Protein 4OUN (pdb70)

GO terms:
  GO:0004540 RNA nuclease activity (F, IDA)
  GO:0006364 rRNA processing (P, IDA)

Secondary structure (DSSP, 8-state):
----TTGGG--HHHHHHHHHHHHHHHHHHHHHHTT---HHHHHHHHHHHHSHHHHHHHHHHHHHTT---HHHHHHHHHHHT-----HHHHHHHHHHHHHHHHHHHTT-HHHHHHHHHHHHHHHH-

InterPro domains:
  IPR000999 Ribonuclease III domain [PF00636] (17-116)
  IPR000999 Ribonuclease III domain [SM00535] (1-134)
  IPR008226 Mini-ribonuclease 3 family [MF_01468] (7-133)
  IPR008226 Mini-ribonuclease 3 family [PIRSF005520] (3-134)
  IPR036389 Ribonuclease III, endonuclease domain superfamily [G3DSA:1.10.1520.10] (4-143)
  IPR036389 Ribonuclease III, endonuclease domain superfamily [SSF69065] (9-130)

Foldseek 3Di:
DDADPPLVVDFLQVLLVQLLVVLLVVLLVVCVVVPDDDDVVSVVQSCQLSPLQLQLVLQVVCVVVVPDDVVLVVQLVRQLPGDVPDNNSNSNSSSSSSSLSVCVSVVVPVVSVVSSVSSCVVSND

Organism: Bacillus subtilis (strain 168) (NCBI:txid224308)

CATH classification: 1.10.1520.10

Nearest PDB structures (foldseek):
  4oun-assembly1_A-2  TM=1.008E+00  e=6.037E-18  Bacillus subtilis subsp. subtilis str. 168
  6tnn-assembly1_H  TM=9.797E-01  e=1.904E-14  Bacillus subtilis subsp. subtilis str. 168
  1u61-assembly1_A  TM=9.558E-01  e=9.617E-11  Bacillus cereus
  3rv0-assembly2_C  TM=5.914E-01  e=7.743E-01  Vanderwaltozyma polyspora DSM 70294
  5f3q-assembly1_A  TM=4.213E-01  e=3.723E-01  Entamoeba histolytica

Structure (mmCIF, N/CA/C/O backbone):
data_4OUN
#
_entry.id   4OUN
#
_cell.length_a   41.092
_cell.length_b   62.028
_cell.length_c   89.388
_cell.angle_alpha   90.000
_cell.angle_beta   90.000
_cell.angle_gamma   90.000
#
_symmetry.space_group_name_H-M   'C 2 2 21'
#
loop_
_entity.id
_entity.type
_entity.pdbx_description
1 polymer 'Mini-ribonuclease 3'
2 water water
#
loop_
_atom_site.group_PDB
_atom_site.id
_atom_site.type_symbol
_atom_site.label_atom_id
_atom_site.label_alt_id
_atom_site.label_comp_id
_atom_site.label_asym_id
_atom_site.label_entity_id
_atom_site.label_seq_id
_atom_site.pdbx_PDB_ins_code
_atom_site.Cartn_x
_atom_site.Cartn_y
_atom_site.Cartn_z
_atom_site.occupancy
_atom_site.B_iso_or_equiv
_atom_site.auth_seq_id
_atom_site.auth_comp_id
_atom_site.auth_asym_id
_atom_site.auth_atom_id
_atom_site.pdbx_PDB_model_num
ATOM 1 N N . PHE A 1 24 ? 26.712 35.814 24.505 1.00 53.68 24 PHE A N 1
ATOM 2 C CA . PHE A 1 24 ? 27.663 36.791 25.101 1.00 45.74 24 PHE A CA 1
ATOM 3 C C . PHE A 1 24 ? 28.446 36.065 26.181 1.00 45.02 24 PHE A C 1
ATOM 4 O O . PHE A 1 24 ? 27.918 35.188 26.838 1.00 48.98 24 PHE A O 1
ATOM 12 N N . ASP A 1 25 ? 29.700 36.435 26.381 1.00 43.49 25 ASP A N 1
ATOM 13 C CA . ASP A 1 25 ? 30.487 35.835 27.467 1.00 50.46 25 ASP A CA 1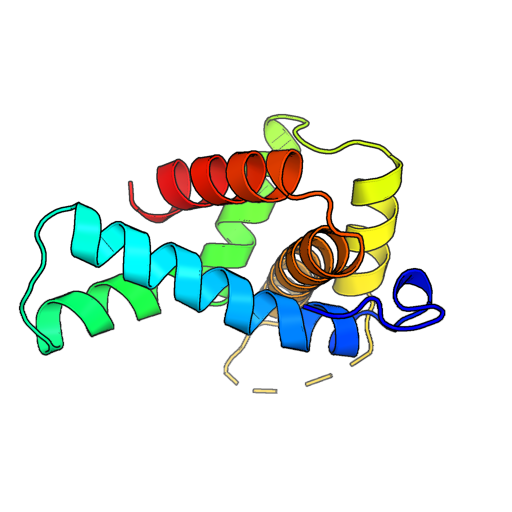
ATOM 14 C C . ASP A 1 25 ? 29.957 36.252 28.830 1.00 54.90 25 ASP A C 1
ATOM 15 O O . ASP A 1 25 ? 29.468 37.378 29.002 1.00 48.03 25 ASP A O 1
ATOM 20 N N . THR A 1 26 ? 30.083 35.346 29.795 1.00 58.45 26 THR A N 1
ATOM 21 C CA . THR A 1 26 ? 29.863 35.644 31.216 1.00 52.17 26 THR A CA 1
ATOM 22 C C . THR A 1 26 ? 30.904 36.707 31.638 1.00 49.14 26 THR A C 1
ATOM 23 O O . THR A 1 26 ? 32.055 36.685 31.166 1.00 52.70 26 THR A O 1
ATOM 27 N N . ILE A 1 27 ? 30.485 37.669 32.475 1.00 45.28 27 ILE A N 1
ATOM 28 C CA . ILE A 1 27 ? 31.394 38.687 33.059 1.00 43.57 27 ILE A CA 1
ATOM 29 C C . ILE A 1 27 ? 31.563 38.311 34.529 1.00 38.80 27 ILE A C 1
ATOM 30 O O . ILE A 1 27 ? 30.560 38.125 35.251 1.00 35.09 27 ILE A O 1
ATOM 35 N N . LYS A 1 28 ? 32.814 38.171 34.950 1.00 36.64 28 LYS A N 1
ATOM 36 C CA . LYS A 1 28 ? 33.117 37.695 36.292 1.00 36.87 28 LYS A CA 1
ATOM 37 C C . LYS A 1 28 ? 32.495 38.675 37.299 1.00 35.35 28 LYS A C 1
ATOM 38 O O . LYS A 1 28 ? 32.640 39.893 37.137 1.00 34.32 28 LYS A O 1
ATOM 44 N N . ASP A 1 29 ? 31.804 38.148 38.315 1.00 34.20 29 ASP A N 1
ATOM 45 C CA . ASP A 1 29 ? 31.248 38.969 39.409 1.00 35.90 29 ASP A CA 1
ATOM 46 C C . ASP A 1 29 ? 30.321 40.070 38.825 1.00 41.26 29 ASP A C 1
ATOM 47 O O . ASP A 1 29 ? 30.239 41.169 39.380 1.00 39.27 29 ASP A O 1
ATOM 52 N N . SER A 1 30 ? 29.650 39.778 37.703 1.00 42.02 30 SER A N 1
ATOM 53 C CA . SER A 1 30 ? 28.670 40.700 37.134 1.00 40.90 30 SER A CA 1
ATOM 54 C C . SER A 1 30 ? 27.583 41.001 38.177 1.00 39.55 30 SER A C 1
ATOM 55 O O . SER A 1 30 ? 27.141 42.135 38.302 1.00 36.89 30 SER A O 1
ATOM 58 N N . LYS A 1 31 ? 27.206 40.030 38.995 1.00 32.64 31 LYS A N 1
ATOM 59 C CA . LYS A 1 31 ? 26.195 40.383 39.963 1.00 36.12 31 LYS A CA 1
ATOM 60 C C . LYS A 1 31 ? 26.636 41.353 41.081 1.00 34.42 31 LYS A C 1
ATOM 61 O O . LYS A 1 31 ? 25.835 41.753 41.862 1.00 39.61 31 LYS A O 1
ATOM 67 N N . GLN A 1 32 ? 27.906 41.714 41.155 1.00 35.19 32 GLN A N 1
ATOM 68 C CA . GLN A 1 32 ? 28.371 42.655 42.146 1.00 38.10 32 GLN A CA 1
ATOM 69 C C . GLN A 1 32 ? 28.290 44.074 41.596 1.00 36.26 32 GLN A C 1
ATOM 70 O O . GLN A 1 32 ? 28.689 45.006 42.279 1.00 35.87 32 GLN A O 1
ATOM 76 N N . LEU A 1 33 ? 27.895 44.210 40.332 1.00 33.47 33 LEU A N 1
ATOM 77 C CA . LEU A 1 33 ? 28.004 45.486 39.620 1.00 31.38 33 LEU A CA 1
ATOM 78 C C . LEU A 1 33 ? 27.088 46.467 40.316 1.00 31.27 33 LEU A C 1
ATOM 79 O O . LEU A 1 33 ? 25.978 46.096 40.725 1.00 27.56 33 LEU A O 1
ATOM 84 N N . ASN A 1 34 ? 27.535 47.716 40.386 1.00 31.98 34 ASN A N 1
ATOM 85 C CA . ASN A 1 34 ? 26.696 48.731 40.934 1.00 30.51 34 ASN A CA 1
ATOM 86 C C . ASN A 1 34 ? 25.444 48.953 40.081 1.00 32.56 34 ASN A C 1
ATOM 87 O O . ASN A 1 34 ? 25.375 48.502 38.916 1.00 33.52 34 ASN A O 1
ATOM 92 N N . GLY A 1 35 ? 24.457 49.624 40.652 1.00 30.82 35 GLY A N 1
ATOM 93 C CA . GLY A 1 35 ? 23.215 49.938 39.968 1.00 28.17 35 GLY A CA 1
ATOM 94 C C . GLY A 1 35 ? 23.332 50.665 38.641 1.00 26.58 35 GLY A C 1
ATOM 95 O O . GLY A 1 35 ? 22.564 50.376 37.725 1.00 29.97 35 GLY A O 1
ATOM 96 N N . LEU A 1 36 ? 24.256 51.616 38.530 1.00 28.00 36 LEU A N 1
ATOM 97 C CA . LEU A 1 36 ? 24.382 52.401 37.293 1.00 31.25 36 LEU A CA 1
ATOM 98 C C . LEU A 1 3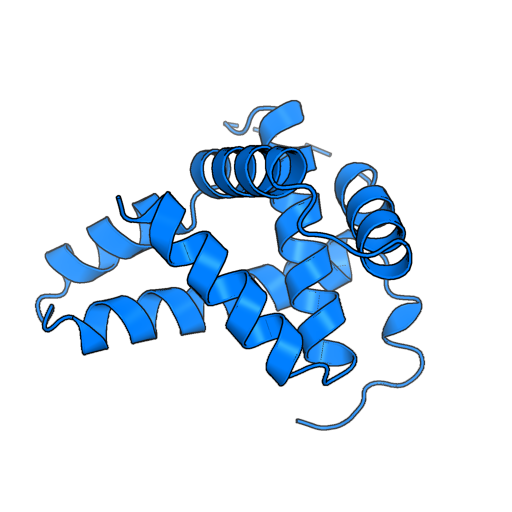6 ? 24.968 51.577 36.162 1.00 31.49 36 LEU A C 1
ATOM 99 O O . LEU A 1 36 ? 24.579 51.737 35.000 1.00 28.57 36 LEU A O 1
ATOM 104 N N . ALA A 1 37 ? 25.965 50.760 36.508 1.00 32.19 37 ALA A N 1
ATOM 105 C CA . ALA A 1 37 ? 26.587 49.833 35.557 1.00 29.00 37 ALA A CA 1
ATOM 106 C C . ALA A 1 37 ? 25.581 48.772 35.076 1.00 28.01 37 ALA A C 1
ATOM 107 O O . ALA A 1 37 ? 25.475 48.553 33.876 1.00 27.52 37 ALA A O 1
ATOM 109 N N . LEU A 1 38 ? 24.783 48.178 35.969 1.00 26.15 38 LEU A N 1
ATOM 110 C CA . LEU A 1 38 ? 23.675 47.328 35.534 1.00 28.83 38 LEU A CA 1
ATOM 111 C C . LEU A 1 38 ? 22.614 48.079 34.664 1.00 30.49 38 LEU A C 1
ATOM 112 O O . LEU A 1 38 ? 22.093 47.510 33.676 1.00 27.49 38 LEU A O 1
ATOM 117 N N . ALA A 1 39 ? 22.302 49.330 35.047 1.00 26.25 39 ALA A N 1
ATOM 118 C CA . ALA A 1 39 ? 21.315 50.120 34.313 1.00 27.03 39 ALA A CA 1
ATOM 119 C C . ALA A 1 39 ? 21.871 50.461 32.938 1.00 27.10 39 ALA A C 1
ATOM 120 O O . ALA A 1 39 ? 21.123 50.579 31.969 1.00 26.18 39 ALA A O 1
ATOM 122 N N . TYR A 1 40 ? 23.168 50.641 32.843 1.00 27.06 40 TYR A N 1
ATOM 123 C CA . TYR A 1 40 ? 23.832 50.974 31.558 1.00 29.20 40 TYR A CA 1
ATOM 124 C C . TYR A 1 40 ? 23.646 49.909 30.486 1.00 30.64 40 TYR A C 1
ATOM 125 O O . TYR A 1 40 ? 23.297 50.239 29.357 1.00 27.39 40 TYR A O 1
ATOM 134 N N . ILE A 1 41 ? 23.830 48.629 30.845 1.00 28.48 41 ILE A N 1
ATOM 135 C CA . ILE A 1 41 ? 23.534 47.540 29.901 1.00 29.33 41 ILE A CA 1
ATOM 136 C C . ILE A 1 41 ? 22.018 47.339 29.769 1.00 26.75 41 ILE A C 1
ATOM 137 O O . ILE A 1 41 ? 21.515 47.086 28.660 1.00 26.26 41 ILE A O 1
ATOM 142 N N . GLY A 1 42 ? 21.272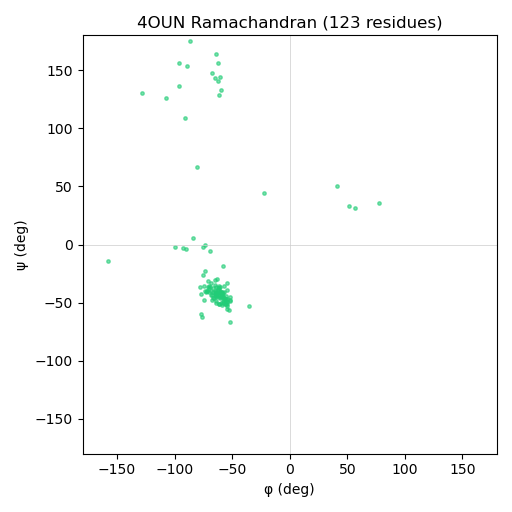 47.510 30.863 1.00 21.79 42 GLY A N 1
ATOM 143 C CA . GLY A 1 42 ? 19.816 47.254 30.775 1.00 22.03 42 GLY A CA 1
ATOM 144 C C . GLY A 1 42 ? 19.081 48.176 29.841 1.00 25.10 42 GLY A C 1
ATOM 145 O O . GLY A 1 42 ? 18.112 47.802 29.157 1.00 27.21 42 GLY A O 1
ATOM 146 N N . ASP A 1 43 ? 19.516 49.412 29.825 1.00 24.04 43 ASP A N 1
ATOM 147 C CA . ASP A 1 43 ? 18.902 50.381 28.986 1.00 27.16 43 ASP A CA 1
ATOM 148 C C . ASP A 1 43 ? 19.076 50.017 27.501 1.00 27.81 43 ASP A C 1
ATOM 149 O O . ASP A 1 43 ? 18.114 50.132 26.735 1.00 27.88 43 ASP A O 1
ATOM 154 N N . ALA A 1 44 ? 20.282 49.589 27.084 1.00 28.02 44 ALA A N 1
ATOM 155 C CA . ALA A 1 44 ? 20.506 49.117 25.706 1.00 26.78 44 ALA A CA 1
ATOM 156 C C . ALA A 1 44 ? 19.672 47.871 25.376 1.00 27.83 44 ALA A C 1
ATOM 157 O O . ALA A 1 44 ? 19.253 47.691 24.241 1.00 25.33 44 ALA A O 1
ATOM 159 N N . ILE A 1 45 ? 19.512 46.966 26.350 1.00 27.05 45 ILE A N 1
ATOM 160 C CA . ILE A 1 45 ? 18.841 45.700 26.144 1.00 29.86 45 ILE A CA 1
ATOM 161 C C . ILE A 1 45 ? 17.397 46.052 25.889 1.00 26.98 45 ILE A C 1
ATOM 162 O O . ILE A 1 45 ? 16.769 45.553 24.977 1.00 31.47 45 ILE A O 1
ATOM 167 N N . PHE A 1 46 ? 16.857 46.911 26.724 1.00 28.83 46 PHE A N 1
ATOM 168 C CA . PHE A 1 46 ? 15.465 47.266 26.551 1.00 27.25 46 PHE A CA 1
ATOM 169 C C . PHE A 1 46 ? 15.217 47.870 25.161 1.00 28.63 46 PHE A C 1
ATOM 170 O O . PHE A 1 46 ? 14.197 47.571 24.516 1.00 29.90 46 PHE A O 1
ATOM 178 N N . GLU A 1 47 ? 16.117 48.761 24.734 1.00 28.04 47 GLU A N 1
ATOM 179 C CA . GLU A 1 47 ? 16.038 49.366 23.388 1.00 28.29 47 GLU A CA 1
ATOM 180 C C . GLU A 1 47 ? 15.987 48.311 22.261 1.00 27.08 47 GLU A C 1
ATOM 181 O O . GLU A 1 47 ? 15.138 48.435 21.414 1.00 28.47 47 GLU A O 1
ATOM 187 N N . VAL A 1 48 ? 16.870 47.298 22.263 1.00 27.81 48 VAL A N 1
ATOM 188 C CA . VAL A 1 48 ? 16.778 46.180 21.263 1.00 29.06 48 VAL A CA 1
ATOM 189 C C . VAL A 1 48 ? 15.414 45.467 21.300 1.00 32.44 48 VAL A C 1
ATOM 190 O O . VAL A 1 48 ? 14.782 45.234 20.257 1.00 28.65 48 VAL A O 1
ATOM 194 N N . TYR A 1 49 ? 14.952 45.119 22.488 1.00 30.05 49 TYR A N 1
ATOM 195 C CA . TYR A 1 49 ? 13.635 44.466 22.569 1.00 30.01 49 TYR A CA 1
ATOM 196 C C . TYR A 1 49 ? 12.533 45.314 22.026 1.00 30.95 49 TYR A C 1
ATOM 197 O O . TYR A 1 49 ? 11.648 44.793 21.321 1.00 33.74 49 TYR A O 1
ATOM 206 N N . VAL A 1 50 ? 12.529 46.606 22.370 1.00 27.21 50 VAL A N 1
ATOM 207 C CA . VAL A 1 50 ? 11.454 47.505 21.939 1.00 28.92 50 VAL A CA 1
ATOM 208 C C . VAL A 1 50 ? 11.472 47.767 20.414 1.00 30.69 50 VAL A C 1
ATOM 209 O O . VAL A 1 50 ? 10.419 47.818 19.729 1.00 30.76 50 VAL A O 1
ATOM 213 N N . ARG A 1 51 ? 12.668 47.985 19.896 1.00 30.72 51 ARG A N 1
ATOM 214 C CA . ARG A 1 51 ? 12.831 48.205 18.462 1.00 29.01 51 ARG A CA 1
ATOM 215 C C . ARG A 1 51 ? 12.422 46.935 17.681 1.00 28.69 51 ARG A C 1
ATOM 216 O O . ARG A 1 51 ? 11.719 47.051 16.674 1.00 32.30 51 ARG A O 1
ATOM 224 N N . HIS A 1 52 ? 12.821 45.760 18.159 1.00 26.75 52 HIS A N 1
ATOM 225 C CA . HIS A 1 52 ? 12.440 44.494 17.552 1.00 29.34 52 HIS A CA 1
ATOM 226 C C . HIS A 1 52 ? 10.926 44.291 17.566 1.00 35.95 52 HIS A C 1
ATOM 227 O O . HIS A 1 52 ? 10.321 43.844 16.548 1.00 36.01 52 HIS A O 1
ATOM 234 N N . HIS A 1 53 ? 10.319 44.615 18.707 1.00 34.85 53 HIS A N 1
ATOM 235 C CA . HIS A 1 53 ? 8.868 44.590 18.850 1.00 36.21 53 HIS A CA 1
ATOM 236 C C . HIS A 1 53 ? 8.172 45.452 17.776 1.00 36.43 53 HIS A C 1
ATOM 237 O O . HIS A 1 53 ? 7.256 45.011 17.092 1.00 34.01 53 HIS A O 1
ATOM 244 N N . LEU A 1 54 ? 8.628 46.679 17.603 1.00 34.00 54 LEU A N 1
ATOM 245 C CA . LEU A 1 54 ? 8.001 47.591 16.647 1.00 35.13 54 LEU A CA 1
ATOM 246 C C . LEU A 1 54 ? 8.174 47.149 15.189 1.00 41.42 54 LEU A C 1
ATOM 247 O O . LEU A 1 54 ? 7.250 47.272 14.379 1.00 43.37 54 LEU A O 1
ATOM 252 N N . LEU A 1 55 ? 9.337 46.593 14.877 1.00 38.34 55 LEU A N 1
ATOM 253 C CA . LEU A 1 55 ? 9.538 46.026 13.558 1.00 37.19 55 LEU A CA 1
ATOM 254 C C . LEU A 1 55 ? 8.543 44.889 13.360 1.00 42.62 55 LEU A C 1
ATOM 255 O O . LEU A 1 55 ? 7.828 44.867 12.336 1.00 40.03 55 LEU A O 1
ATOM 260 N N . LYS A 1 56 ? 8.513 43.965 14.328 1.00 37.86 56 LYS A N 1
ATOM 261 C CA . LYS A 1 56 ? 7.599 42.807 14.302 1.00 44.03 56 LYS A CA 1
ATOM 262 C C . LYS A 1 56 ? 6.125 43.188 14.134 1.00 43.53 56 LYS A C 1
ATOM 263 O O . LYS A 1 56 ? 5.371 42.477 13.488 1.00 39.13 56 LYS A O 1
ATOM 269 N N . GLN A 1 57 ? 5.720 44.325 14.671 1.00 43.93 57 GLN A N 1
ATOM 270 C CA . GLN A 1 57 ? 4.345 44.781 14.507 1.00 46.36 57 GLN A CA 1
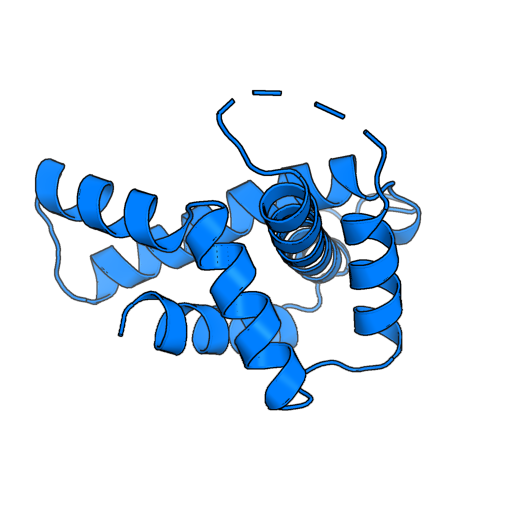ATOM 271 C C . GLN A 1 57 ? 4.045 45.294 13.126 1.00 49.40 57 GLN A C 1
ATOM 272 O O . GLN A 1 57 ? 2.917 45.726 12.872 1.00 48.89 57 GLN A O 1
ATOM 278 N N . GLY A 1 58 ? 5.045 45.283 12.245 1.00 49.53 58 GLY A N 1
ATOM 279 C CA . GLY A 1 58 ? 4.858 45.829 10.902 1.00 52.24 58 GLY A CA 1
ATOM 280 C C . GLY A 1 58 ? 4.903 47.357 10.870 1.00 58.08 58 GLY A C 1
ATOM 281 O O . GLY A 1 58 ? 4.169 47.985 10.108 1.00 59.20 58 GLY A O 1
ATOM 282 N N . PHE A 1 59 ? 5.738 47.986 11.697 1.00 47.12 59 PHE A N 1
ATOM 283 C CA . PHE A 1 59 ? 6.085 49.356 11.390 1.00 48.00 59 PHE A CA 1
ATOM 284 C C . PHE A 1 59 ? 7.393 49.321 10.636 1.00 52.14 59 PHE A C 1
ATOM 285 O O . PHE A 1 59 ? 8.170 48.361 10.713 1.00 47.95 59 PHE A O 1
ATOM 293 N N . THR A 1 60 ? 7.642 50.354 9.865 1.00 56.97 60 THR A N 1
ATOM 294 C CA . THR A 1 60 ? 8.590 50.144 8.812 1.00 61.83 60 THR A CA 1
ATOM 295 C C . THR A 1 60 ? 9.146 51.481 8.400 1.00 61.47 60 THR A C 1
ATOM 296 O O . THR A 1 60 ? 10.188 51.558 7.762 1.00 67.56 60 THR A O 1
ATOM 300 N N . LYS A 1 61 ? 8.475 52.536 8.830 1.00 57.79 61 LYS A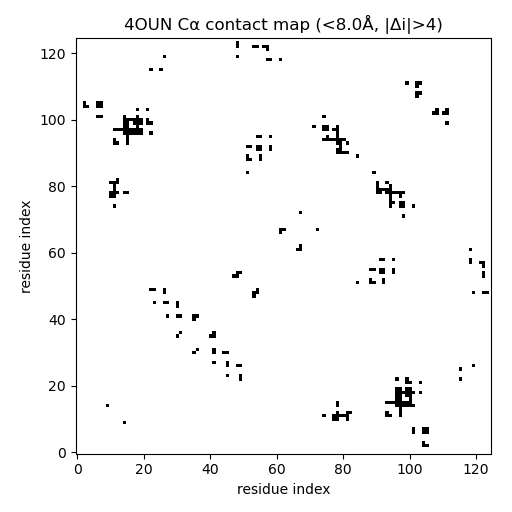 N 1
ATOM 301 C CA . LYS A 1 61 ? 8.896 53.868 8.498 1.00 61.23 61 LYS A CA 1
ATOM 302 C C . LYS A 1 61 ? 9.729 54.426 9.630 1.00 64.16 61 LYS A C 1
ATOM 303 O O . LYS A 1 61 ? 9.385 54.229 10.782 1.00 58.43 61 LYS A O 1
ATOM 309 N N . PRO A 1 62 ? 10.849 55.098 9.298 1.00 77.53 62 PRO A N 1
ATOM 310 C CA . PRO A 1 62 ? 11.806 55.697 10.244 1.00 81.69 62 PRO A CA 1
ATOM 311 C C . PRO A 1 62 ? 11.180 56.625 11.293 1.00 81.64 62 PRO A C 1
ATOM 312 O O . PRO A 1 62 ? 11.194 56.301 12.493 1.00 74.44 62 PRO A O 1
ATOM 316 N N . ASN A 1 63 ? 10.643 57.761 10.844 1.00 76.30 63 ASN A N 1
ATOM 317 C CA . ASN A 1 63 ? 10.028 58.732 11.744 1.00 83.83 63 ASN A CA 1
ATOM 318 C C . ASN A 1 63 ? 8.884 58.115 12.566 1.00 86.24 63 ASN A C 1
ATOM 319 O O . ASN A 1 63 ? 8.484 58.665 13.601 1.00 92.17 63 ASN A O 1
ATOM 321 N N . ASP A 1 64 ? 8.377 56.973 12.094 1.00 73.23 64 ASP A N 1
ATOM 322 C CA . ASP A 1 64 ? 7.317 56.207 12.757 1.00 72.74 64 ASP A CA 1
ATOM 323 C C . ASP A 1 64 ? 7.966 55.473 13.948 1.00 68.31 64 ASP A C 1
ATOM 324 O O . ASP A 1 64 ? 7.626 55.721 15.111 1.00 61.41 64 ASP A O 1
ATOM 329 N N . LEU A 1 65 ? 8.918 54.592 13.624 1.00 57.30 65 LEU A N 1
ATOM 330 C CA . LEU A 1 65 ? 9.605 53.729 14.575 1.00 53.25 65 LEU A CA 1
ATOM 331 C C . LEU A 1 65 ? 10.345 54.516 15.682 1.00 51.26 65 LEU A C 1
ATOM 332 O O . LEU A 1 65 ? 10.272 54.152 16.832 1.00 47.81 65 LEU A O 1
ATOM 337 N N . HIS A 1 66 ? 11.039 55.595 15.350 1.00 53.71 66 HIS A N 1
ATOM 338 C CA . HIS A 1 66 ? 11.748 56.337 16.386 1.00 54.52 66 HIS A CA 1
ATOM 339 C C . HIS A 1 66 ? 10.795 57.045 17.338 1.00 56.02 66 HIS A C 1
ATOM 340 O O . HIS A 1 66 ? 11.077 57.147 18.520 1.00 53.12 66 HIS A O 1
ATOM 347 N N . LYS A 1 67 ? 9.682 57.554 16.820 1.00 54.83 67 LYS A N 1
ATOM 348 C CA . LYS A 1 67 ? 8.664 58.197 17.650 1.00 62.87 67 LYS A CA 1
ATOM 349 C C . LYS A 1 67 ? 8.078 57.160 18.599 1.00 57.34 67 LYS A C 1
ATOM 350 O O . LYS A 1 67 ? 7.863 57.442 19.791 1.00 64.44 67 LYS A O 1
ATOM 356 N N . LYS A 1 68 ? 7.840 55.967 18.061 1.00 50.94 68 LYS A N 1
ATOM 357 C CA . LYS A 1 68 ? 7.303 54.865 18.832 1.00 48.59 68 LYS A CA 1
ATOM 358 C C . LYS A 1 68 ? 8.223 54.369 19.980 1.00 48.63 68 LYS A C 1
ATOM 359 O O . LYS A 1 68 ? 7.782 54.225 21.138 1.00 47.50 68 LYS A O 1
ATOM 365 N N . SER A 1 69 ? 9.482 54.104 19.655 1.00 43.79 69 SER A N 1
ATOM 366 C CA . SER A 1 69 ? 10.417 53.585 20.628 1.00 41.43 69 SER A CA 1
ATOM 367 C C . SER A 1 69 ? 10.841 54.644 21.663 1.00 39.18 69 SER A C 1
ATOM 368 O O . SER A 1 69 ? 10.930 54.340 22.833 1.00 37.28 69 SER A O 1
ATOM 371 N N . SER A 1 70 ? 11.067 55.892 21.272 1.00 33.25 70 SER A N 1
ATOM 372 C CA . SER A 1 70 ? 11.475 56.895 22.271 1.00 37.94 70 SER A CA 1
ATOM 373 C C . SER A 1 70 ? 10.377 57.082 23.354 1.00 41.07 70 SER A C 1
ATOM 374 O O . SER A 1 70 ? 10.663 57.271 24.547 1.00 40.26 70 SER A O 1
ATOM 377 N N . ARG A 1 71 ? 9.122 56.993 22.913 1.00 41.20 71 ARG A N 1
ATOM 378 C CA . ARG A 1 71 ? 7.962 57.061 23.777 1.00 46.15 71 ARG A CA 1
ATOM 379 C C . ARG A 1 71 ? 7.996 55.910 24.834 1.00 43.47 71 ARG A C 1
ATOM 380 O O . ARG A 1 71 ? 7.857 56.182 26.036 1.00 48.21 71 ARG A O 1
ATOM 388 N N . ILE A 1 72 ? 8.214 54.667 24.382 1.00 37.14 72 ILE A N 1
ATOM 389 C CA . ILE A 1 72 ? 8.254 53.466 25.210 1.00 34.86 72 ILE A CA 1
ATOM 390 C C . ILE A 1 72 ? 9.468 53.375 26.121 1.00 38.99 72 ILE A C 1
ATOM 391 O O . ILE A 1 72 ? 9.359 52.870 27.256 1.00 36.22 72 ILE A O 1
ATOM 396 N N . VAL A 1 73 ? 10.620 53.852 25.632 1.00 36.22 73 VAL A N 1
ATOM 397 C CA . VAL A 1 73 ? 11.872 53.731 26.372 1.00 36.23 73 VAL A CA 1
ATOM 398 C C . VAL A 1 73 ? 12.171 54.933 27.253 1.00 37.92 73 VAL A C 1
ATOM 399 O O . VAL A 1 73 ? 13.180 54.938 27.962 1.00 42.23 73 VAL A O 1
ATOM 403 N N . SER A 1 74 ? 11.323 55.955 27.216 1.00 39.62 74 SER A N 1
ATOM 404 C CA . SER A 1 74 ? 11.567 57.150 28.054 1.00 37.97 74 SER A CA 1
ATOM 405 C C . SER A 1 74 ? 11.542 56.836 29.552 1.00 35.41 74 SER A C 1
ATOM 406 O O . SER A 1 74 ? 10.870 55.886 29.985 1.00 32.20 74 SER A O 1
ATOM 409 N N . ALA A 1 75 ? 12.209 57.672 30.351 1.00 37.40 75 ALA A N 1
ATOM 410 C CA . ALA A 1 75 ? 12.259 57.435 31.800 1.00 38.08 75 ALA A CA 1
ATOM 411 C C . ALA A 1 75 ? 10.867 57.416 32.421 1.00 38.98 75 ALA A C 1
ATOM 412 O O . ALA A 1 75 ? 10.575 56.569 33.262 1.00 37.33 75 ALA A O 1
ATOM 414 N N . LYS A 1 76 ? 9.991 58.326 31.991 1.00 34.03 76 LYS A N 1
ATOM 415 C CA . LYS A 1 76 ? 8.637 58.375 32.527 1.00 34.92 76 LYS A CA 1
ATOM 416 C C . LYS A 1 76 ? 7.978 57.066 32.237 1.00 30.40 76 LYS A C 1
ATOM 417 O O . LYS A 1 76 ? 7.244 56.529 33.052 1.00 33.78 76 LYS A O 1
ATOM 423 N N . SER A 1 77 ? 8.188 56.520 31.054 1.00 33.85 77 SER A N 1
ATOM 424 C CA . SER A 1 77 ? 7.387 55.368 30.685 1.00 35.14 77 SER A CA 1
ATOM 425 C C . SER A 1 77 ? 7.948 54.113 31.413 1.00 31.90 77 SER A C 1
ATOM 426 O O . SER A 1 77 ? 7.186 53.270 31.940 1.00 32.52 77 SER A O 1
ATOM 429 N N . GLN A 1 78 ? 9.268 54.053 31.552 1.00 28.52 78 GLN A N 1
ATOM 430 C CA . GLN A 1 78 ? 9.875 52.943 32.321 1.00 28.35 78 GLN A CA 1
ATOM 431 C C . GLN A 1 78 ? 9.437 53.044 33.823 1.00 26.81 78 GLN A C 1
ATOM 432 O O . GLN A 1 78 ? 9.163 51.975 34.472 1.00 28.03 78 GLN A O 1
ATOM 438 N N . ALA A 1 79 ? 9.278 54.268 34.364 1.00 27.95 79 ALA A N 1
ATOM 439 C CA . ALA A 1 79 ? 8.799 54.414 35.753 1.00 30.07 79 ALA A CA 1
ATOM 440 C C . ALA A 1 79 ? 7.414 53.871 35.857 1.00 36.49 79 ALA A C 1
ATOM 441 O O . ALA A 1 79 ? 7.094 53.097 36.780 1.00 35.81 79 ALA A O 1
ATOM 443 N N . GLU A 1 80 ? 6.577 54.230 34.876 1.00 38.38 80 GLU A N 1
ATOM 444 C CA . GLU A 1 80 ? 5.182 53.812 34.942 1.00 37.45 80 GLU A CA 1
ATOM 445 C C . GLU A 1 80 ? 5.081 52.305 34.791 1.00 34.85 80 GLU A C 1
ATOM 446 O O . GLU A 1 80 ? 4.324 51.646 35.519 1.00 37.05 80 GLU A O 1
ATOM 452 N N . ILE A 1 81 ? 5.879 51.738 33.878 1.00 33.98 81 ILE A N 1
ATOM 453 C CA . ILE A 1 81 ? 5.949 50.308 33.717 1.00 32.38 81 ILE A CA 1
ATOM 454 C C . ILE A 1 81 ? 6.289 49.596 35.050 1.00 31.81 81 ILE A C 1
ATOM 455 O O . ILE A 1 81 ? 5.613 48.643 35.446 1.00 34.95 81 ILE A O 1
ATOM 460 N N . LEU A 1 82 ? 7.371 50.032 35.699 1.00 32.55 82 LEU A N 1
ATOM 461 C CA . LEU A 1 82 ? 7.809 49.410 36.951 1.00 29.61 82 LEU A CA 1
ATOM 462 C C . LEU A 1 82 ? 6.674 49.481 38.009 1.00 30.05 82 LEU A C 1
ATOM 463 O O . LEU A 1 82 ? 6.328 48.461 38.586 1.00 31.07 82 LEU A O 1
ATOM 468 N N . PHE A 1 83 ? 6.069 50.643 38.203 1.00 33.13 83 PHE A N 1
ATOM 469 C CA . PHE A 1 83 ? 4.950 50.776 39.158 1.00 36.76 83 PHE A CA 1
ATOM 470 C C . PHE A 1 83 ? 3.876 49.730 38.888 1.00 42.14 83 PHE A C 1
ATOM 471 O O . PHE A 1 83 ? 3.442 48.977 39.778 1.00 42.83 83 PHE A O 1
ATOM 479 N N . PHE A 1 84 ? 3.520 49.619 37.608 1.00 45.83 84 PHE A N 1
ATOM 480 C CA . PHE A 1 84 ? 2.535 48.674 37.163 1.00 38.15 84 PHE A CA 1
ATOM 481 C C . PHE A 1 84 ? 2.883 47.261 37.549 1.00 39.12 84 PHE A C 1
ATOM 482 O O . PHE A 1 84 ? 2.060 46.512 38.127 1.00 44.02 84 PHE A O 1
ATOM 490 N N . LEU A 1 85 ? 4.101 46.869 37.219 1.00 37.20 85 LEU A N 1
ATOM 491 C CA . LEU A 1 85 ? 4.602 45.529 37.526 1.00 36.91 85 LEU A CA 1
ATOM 492 C C . LEU A 1 85 ? 4.681 45.251 39.062 1.00 32.22 85 LEU A C 1
ATOM 493 O O . LEU A 1 85 ? 4.562 44.101 39.508 1.00 33.58 85 LEU A O 1
ATOM 498 N N . GLN A 1 86 ? 4.901 46.309 39.839 1.00 30.66 86 GLN A N 1
ATOM 499 C CA . GLN A 1 86 ? 4.997 46.158 41.304 1.00 35.67 86 GLN A CA 1
ATOM 500 C C . GLN A 1 86 ? 3.611 45.813 41.871 1.00 36.86 86 GLN A C 1
ATOM 501 O O . GLN A 1 86 ? 3.473 44.955 42.766 1.00 38.14 86 GLN A O 1
ATOM 507 N N . ASN A 1 87 ? 2.589 46.421 41.287 1.00 37.00 87 ASN A N 1
ATOM 508 C CA . ASN A 1 87 ? 1.219 46.139 41.725 1.00 37.59 87 ASN A CA 1
ATOM 509 C C . ASN A 1 87 ? 0.698 44.772 41.295 1.00 43.10 87 ASN A C 1
ATOM 510 O O . ASN A 1 87 ? -0.130 44.187 41.984 1.00 46.90 87 ASN A O 1
ATOM 515 N N . GLN A 1 88 ? 1.269 44.201 40.237 1.00 39.17 88 GLN A N 1
ATOM 516 C CA . GLN A 1 88 ? 1.043 42.802 39.873 1.00 45.51 88 GLN A CA 1
ATOM 517 C C . GLN A 1 88 ? 1.798 41.863 40.783 1.00 43.13 88 GLN A C 1
ATOM 518 O O . GLN A 1 88 ? 1.773 40.638 40.577 1.00 40.42 88 GLN A O 1
ATOM 524 N N . SER A 1 89 ? 2.562 42.434 41.718 1.00 39.99 89 SER A N 1
ATOM 525 C CA . SER A 1 89 ? 3.575 41.673 42.453 1.00 36.66 89 SER A CA 1
ATOM 526 C C . SER A 1 89 ? 4.345 40.700 41.547 1.00 33.59 89 SER A C 1
ATOM 527 O O . SER A 1 89 ? 4.585 39.521 41.876 1.00 34.64 89 SER A O 1
ATOM 530 N N . PHE A 1 90 ? 4.827 41.255 40.432 1.00 39.00 90 PHE A N 1
ATOM 531 C CA . PHE A 1 90 ? 5.575 40.505 39.409 1.00 39.47 90 PHE A CA 1
ATOM 532 C C . PHE A 1 90 ? 6.876 39.893 39.907 1.00 38.39 90 PHE A C 1
ATOM 533 O O . PHE A 1 90 ? 7.218 38.788 39.539 1.00 39.71 90 PHE A O 1
ATOM 541 N N . PHE A 1 91 ? 7.608 40.599 40.782 1.00 37.69 91 PHE A N 1
ATOM 542 C CA . PHE A 1 91 ? 9.015 40.277 41.032 1.00 34.86 91 PHE A CA 1
ATOM 543 C C . PHE A 1 91 ? 9.269 39.254 42.149 1.00 40.23 91 PHE A C 1
ATOM 544 O O . PHE A 1 91 ? 8.483 39.180 43.090 1.00 42.25 91 PHE A O 1
ATOM 552 N N . THR A 1 92 ? 10.395 38.531 42.065 1.00 36.67 92 THR A N 1
ATOM 553 C CA . THR A 1 92 ? 10.870 37.642 43.143 1.00 40.62 92 THR A CA 1
ATOM 554 C C . THR A 1 92 ? 11.719 38.462 44.128 1.00 42.51 92 THR A C 1
ATOM 555 O O . THR A 1 92 ? 12.027 39.634 43.857 1.00 36.64 92 THR A O 1
ATOM 559 N N . GLU A 1 93 ? 12.155 37.858 45.231 1.00 41.59 93 GLU A N 1
ATOM 560 C CA . GLU A 1 93 ? 12.870 38.634 46.260 1.00 46.03 93 GLU A CA 1
ATOM 561 C C . GLU A 1 93 ? 14.255 39.046 45.797 1.00 42.74 93 GLU A C 1
ATOM 562 O O . GLU A 1 93 ? 14.696 40.167 46.076 1.00 40.37 93 GLU A O 1
ATOM 568 N N . GLU A 1 94 ? 14.905 38.156 45.039 1.00 39.38 94 GLU A N 1
ATOM 569 C CA . GLU A 1 94 ? 16.207 38.419 44.409 1.00 37.63 94 GLU A CA 1
ATOM 570 C C . GLU A 1 94 ? 16.149 39.650 43.473 1.00 30.48 94 GLU A C 1
ATOM 571 O O . GLU A 1 94 ? 17.084 40.461 43.469 1.00 32.07 94 GLU A O 1
ATOM 577 N N . GLU A 1 95 ? 15.090 39.708 42.652 1.00 30.33 95 GLU A N 1
ATOM 578 C CA . GLU A 1 95 ? 14.837 40.799 41.689 1.00 28.89 95 GLU A CA 1
ATOM 579 C C . GLU A 1 95 ? 14.528 42.096 42.470 1.00 29.81 95 GLU A C 1
ATOM 580 O O . GLU A 1 95 ? 15.027 43.171 42.105 1.00 26.90 95 GLU A O 1
ATOM 586 N N . GLU A 1 96 ? 13.697 41.996 43.535 1.00 26.34 96 GLU A N 1
ATOM 587 C CA . GLU A 1 96 ? 13.460 43.128 44.439 1.00 28.69 96 GLU A CA 1
ATOM 588 C C . GLU A 1 96 ? 14.728 43.730 44.960 1.00 28.35 96 GLU A C 1
ATOM 589 O O . GLU A 1 96 ? 14.895 44.965 44.975 1.00 27.64 96 GLU A O 1
ATOM 595 N N . ALA A 1 97 ? 15.656 42.881 45.390 1.00 28.91 97 ALA A N 1
ATOM 596 C CA . ALA A 1 97 ? 16.950 43.402 45.855 1.00 28.89 97 ALA A CA 1
ATOM 597 C C . ALA A 1 97 ? 17.732 44.188 44.747 1.00 30.89 97 ALA A C 1
ATOM 598 O O . ALA A 1 97 ? 18.434 45.201 45.031 1.00 28.03 97 ALA A O 1
ATOM 600 N N . VAL A 1 98 ? 17.624 43.710 43.502 1.00 29.21 98 VAL A N 1
ATOM 601 C CA . VAL A 1 98 ? 18.323 44.366 42.378 1.00 28.50 98 VAL A CA 1
ATOM 602 C C . VAL A 1 98 ? 17.641 45.683 42.048 1.00 26.18 98 VAL A C 1
ATOM 603 O O . VAL A 1 98 ? 18.318 46.609 41.772 1.00 30.06 98 VAL A O 1
ATOM 607 N N . LEU A 1 99 ? 16.302 45.735 42.068 1.00 26.77 99 LEU A N 1
ATOM 608 C CA . LEU A 1 99 ? 15.573 46.995 41.935 1.00 26.75 99 LEU A CA 1
ATOM 609 C C . LEU A 1 99 ? 15.933 48.014 43.021 1.00 27.32 99 LEU A C 1
ATOM 610 O O . LEU A 1 99 ? 16.115 49.210 42.725 1.00 26.05 99 LEU A O 1
ATOM 615 N N . LYS A 1 100 ? 16.012 47.568 44.277 1.00 24.29 100 LYS A N 1
ATOM 616 C CA . LYS A 1 100 ? 16.479 48.425 45.369 1.00 24.75 100 LYS A CA 1
ATOM 617 C C . LYS A 1 100 ? 17.875 48.992 45.044 1.00 28.21 100 LYS A C 1
ATOM 618 O O . LYS A 1 100 ? 18.146 50.214 45.164 1.00 26.23 100 LYS A O 1
ATOM 624 N N . ARG A 1 101 ? 18.739 48.133 44.540 1.00 25.15 101 ARG A N 1
ATOM 625 C CA . ARG A 1 101 ? 20.096 48.607 44.164 1.00 24.05 101 ARG A CA 1
ATOM 626 C C . ARG A 1 101 ? 20.043 49.711 43.087 1.00 25.36 101 ARG A C 1
ATOM 627 O O . ARG A 1 101 ? 20.712 50.725 43.228 1.00 25.69 101 ARG A O 1
ATOM 635 N N . GLY A 1 102 ? 19.225 49.533 42.051 1.00 23.55 102 GLY A N 1
ATOM 636 C CA . GLY A 1 102 ? 19.093 50.502 40.982 1.00 28.58 102 GLY A CA 1
ATOM 637 C C . GLY A 1 102 ? 18.428 51.802 41.429 1.00 26.69 102 GLY A C 1
ATOM 638 O O . GLY A 1 102 ? 18.895 52.877 41.075 1.00 26.33 102 GLY A O 1
ATOM 639 N N . ARG A 1 103 ? 17.404 51.690 42.281 1.00 27.41 103 ARG A N 1
ATOM 640 C CA . ARG A 1 103 ? 16.643 52.864 42.742 1.00 28.36 103 ARG A CA 1
ATOM 641 C C . ARG A 1 103 ? 17.535 53.797 43.581 1.00 29.83 103 ARG A C 1
ATOM 642 O O . ARG A 1 103 ? 17.323 55.004 43.597 1.00 33.00 103 ARG A O 1
ATOM 650 N N . ASN A 1 104 ? 18.528 53.217 44.277 1.00 30.62 104 ASN A N 1
ATOM 651 C CA . ASN A 1 104 ? 19.463 53.938 45.181 1.00 32.44 104 ASN A CA 1
ATOM 652 C C . ASN A 1 104 ? 20.815 54.247 44.582 1.00 36.11 104 ASN A C 1
ATOM 653 O O . ASN A 1 104 ? 21.657 54.870 45.232 1.00 34.41 104 ASN A O 1
ATOM 658 N N . ALA A 1 105 ? 21.037 53.817 43.347 1.00 36.09 105 ALA A N 1
ATOM 659 C 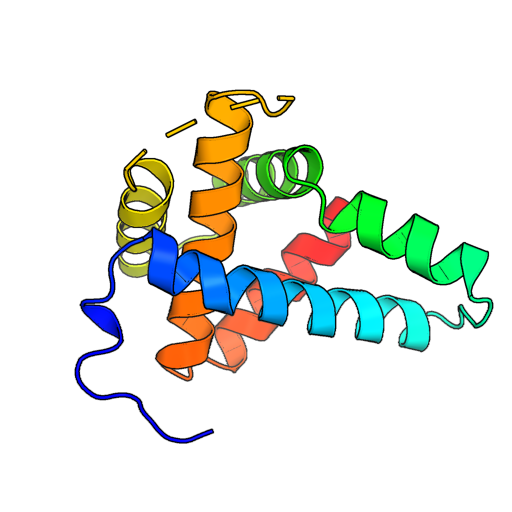CA . ALA A 1 105 ? 22.326 54.027 42.718 1.00 41.09 105 ALA A CA 1
ATOM 660 C C . ALA A 1 105 ? 22.557 55.524 42.624 1.00 48.61 105 ALA A C 1
ATOM 661 O O . ALA A 1 105 ? 21.686 56.271 42.149 1.00 45.61 105 ALA A O 1
ATOM 663 N N . LYS A 1 106 ? 23.723 55.936 43.106 1.00 53.72 106 LYS A N 1
ATOM 664 C CA . LYS A 1 106 ? 24.130 57.341 43.205 1.00 64.00 106 LYS A CA 1
ATOM 665 C C . LYS A 1 106 ? 24.864 57.808 41.946 1.00 60.25 106 LYS A C 1
ATOM 666 O O . LYS A 1 106 ? 24.374 58.671 41.222 1.00 64.31 106 LYS A O 1
ATOM 672 N N . ASN A 1 113 ? 16.591 67.943 32.983 1.00 60.56 113 ASN A N 1
ATOM 673 C CA . ASN A 1 113 ? 15.169 67.704 32.716 1.00 67.99 113 ASN A CA 1
ATOM 674 C C . ASN A 1 113 ? 14.732 66.220 32.885 1.00 67.40 113 ASN A C 1
ATOM 675 O O . ASN A 1 113 ? 13.995 65.655 32.063 1.00 68.76 113 ASN A O 1
ATOM 677 N N . THR A 1 114 ? 15.189 65.594 33.967 1.00 64.03 114 THR A N 1
ATOM 678 C CA . THR A 1 114 ? 14.507 64.399 34.485 1.00 58.33 114 THR A CA 1
ATOM 679 C C . THR A 1 114 ? 14.181 64.514 35.992 1.00 53.69 114 THR A C 1
ATOM 680 O O . THR A 1 114 ? 15.047 64.864 36.838 1.00 55.50 114 THR A O 1
ATOM 684 N N . ASP A 1 115 ? 12.932 64.228 36.327 1.00 46.44 115 ASP A N 1
ATOM 685 C CA . ASP A 1 115 ? 12.558 64.188 37.738 1.00 45.46 115 ASP A CA 1
ATOM 686 C C . ASP A 1 115 ? 13.282 63.181 38.572 1.00 45.76 115 ASP A C 1
ATOM 687 O O . ASP A 1 115 ? 13.600 62.079 38.097 1.00 35.64 115 ASP A O 1
ATOM 692 N N . VAL A 1 116 ? 13.551 63.556 39.819 1.00 39.05 116 VAL A N 1
ATOM 693 C CA . VAL A 1 116 ? 14.298 62.699 40.729 1.00 38.29 116 VAL A CA 1
ATOM 694 C C . VAL A 1 116 ? 13.665 61.297 40.888 1.00 38.43 116 VAL A C 1
ATOM 695 O O . VAL A 1 116 ? 14.365 60.275 40.799 1.00 33.55 116 VAL A O 1
ATOM 699 N N . GLN A 1 117 ? 12.346 61.242 41.104 1.00 37.71 117 GLN A N 1
ATOM 700 C CA . GLN A 1 117 ? 11.691 59.952 41.359 1.00 36.60 117 GLN A CA 1
ATOM 701 C C . GLN A 1 117 ? 11.574 59.121 40.105 1.00 37.41 117 GLN A C 1
ATOM 702 O O . GLN A 1 117 ? 11.810 57.921 40.143 1.00 31.99 117 GLN A O 1
ATOM 708 N N . THR A 1 118 ? 11.255 59.762 38.984 1.00 37.57 118 THR A N 1
ATOM 709 C CA . THR A 1 118 ? 11.250 59.061 37.726 1.00 40.11 118 THR A CA 1
ATOM 710 C C . THR A 1 118 ? 12.636 58.534 37.348 1.00 38.21 118 THR A C 1
ATOM 711 O O . THR A 1 118 ? 12.738 57.409 36.837 1.00 36.46 118 THR A O 1
ATOM 715 N N . TYR A 1 119 ? 13.687 59.311 37.609 1.00 30.65 119 TYR A N 1
ATOM 716 C CA . TYR A 1 119 ? 15.070 58.843 37.425 1.00 31.24 119 TYR A CA 1
ATOM 717 C C . TYR A 1 119 ? 15.363 57.591 38.242 1.00 33.48 119 TYR A C 1
ATOM 718 O O . TYR A 1 119 ? 15.985 56.643 37.730 1.00 31.81 119 TYR A O 1
ATOM 727 N N . ARG A 1 120 ? 14.946 57.600 39.513 1.00 30.77 120 ARG A N 1
ATOM 728 C CA . ARG A 1 120 ? 15.212 56.494 40.425 1.00 26.80 120 ARG A CA 1
ATOM 729 C C . ARG A 1 120 ? 14.480 55.219 39.966 1.00 27.79 120 ARG A C 1
ATOM 730 O O . ARG A 1 120 ? 15.068 54.151 39.949 1.00 26.69 120 ARG A O 1
ATOM 738 N N . TYR A 1 121 ? 13.205 55.332 39.607 1.00 27.89 121 TYR A N 1
ATOM 739 C CA . TYR A 1 121 ? 12.448 54.167 39.165 1.00 28.84 121 TYR A CA 1
ATOM 740 C C . TYR A 1 121 ? 12.889 53.636 37.793 1.00 26.39 121 TYR A C 1
ATOM 741 O O . TYR A 1 121 ? 12.968 52.397 37.572 1.00 26.13 121 TYR A O 1
ATOM 750 N N . SER A 1 122 ? 13.164 54.537 36.853 1.00 27.77 122 SER A N 1
ATOM 751 C CA . SER A 1 122 ? 13.615 54.062 35.562 1.00 27.80 122 SER A CA 1
ATOM 752 C C . SER A 1 122 ? 14.968 53.355 35.707 1.00 28.19 122 SER A C 1
ATOM 753 O O . SER A 1 122 ? 15.209 52.330 35.040 1.00 25.34 122 SER A O 1
ATOM 756 N N . THR A 1 123 ? 15.856 53.904 36.544 1.00 28.11 123 THR A N 1
ATOM 757 C CA . THR A 1 123 ? 17.194 53.309 36.755 1.00 25.91 123 THR A CA 1
ATOM 758 C C . THR A 1 123 ? 17.045 51.890 37.442 1.00 25.90 123 THR A C 1
ATOM 759 O O . THR A 1 123 ? 17.746 50.934 37.077 1.00 27.39 123 THR A O 1
ATOM 763 N N . ALA A 1 124 ? 16.113 51.783 38.396 1.00 22.60 124 ALA A N 1
ATOM 764 C CA . ALA A 1 124 ? 15.730 50.518 38.997 1.00 23.72 124 ALA A CA 1
ATOM 765 C C . ALA A 1 124 ? 15.311 49.493 37.926 1.00 23.57 124 ALA A C 1
ATOM 766 O O . ALA A 1 124 ? 15.884 48.407 37.865 1.00 25.70 124 ALA A O 1
ATOM 768 N N . PHE A 1 125 ? 14.336 49.832 37.059 1.00 23.46 125 PHE A N 1
ATOM 769 C CA . PHE A 1 125 ? 13.924 48.970 35.955 1.00 25.79 125 PHE A CA 1
ATOM 770 C C . PHE A 1 125 ? 15.095 48.608 35.034 1.00 26.39 125 PHE A C 1
ATOM 771 O O . PHE A 1 125 ? 15.265 47.424 34.697 1.00 23.97 125 PHE A O 1
ATOM 779 N N . GLN A 1 126 ? 15.898 49.609 34.649 1.00 23.93 126 GLN A N 1
ATOM 780 C CA . GLN A 1 126 ? 17.063 49.352 33.763 1.00 24.94 126 GLN A CA 1
ATOM 781 C C . GLN A 1 126 ? 18.094 48.389 34.420 1.00 25.59 126 GLN A C 1
ATOM 782 O O . GLN A 1 126 ? 18.589 47.421 33.775 1.00 22.98 126 GLN A O 1
ATOM 788 N N . ALA A 1 127 ? 18.404 48.625 35.697 1.00 23.42 127 ALA A N 1
ATOM 789 C CA . ALA A 1 127 ? 19.332 47.703 36.448 1.00 24.65 127 ALA A CA 1
ATOM 790 C C . ALA A 1 127 ? 18.833 46.216 36.499 1.00 24.13 127 ALA A C 1
ATOM 791 O O . ALA A 1 127 ? 19.607 45.249 36.358 1.00 28.39 127 ALA A O 1
ATOM 793 N N . LEU A 1 128 ? 17.545 46.015 36.715 1.00 26.21 128 LEU A N 1
ATOM 794 C CA . LEU A 1 128 ? 16.986 44.669 36.695 1.00 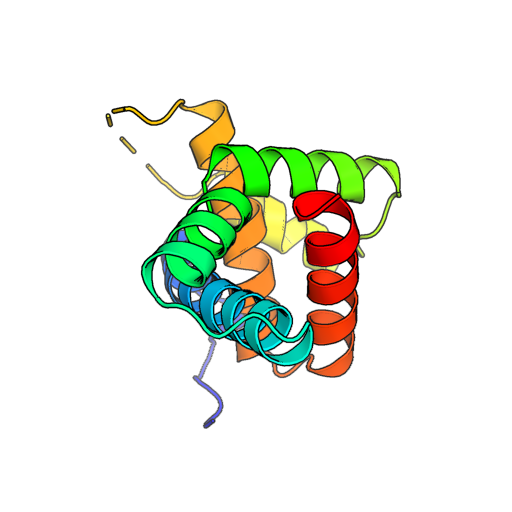28.26 128 LEU A CA 1
ATOM 795 C C . LEU A 1 128 ? 17.118 43.991 35.316 1.00 28.49 128 LEU A C 1
ATOM 796 O O . LEU A 1 128 ? 17.401 42.809 35.211 1.00 27.50 128 LEU A O 1
ATOM 801 N N . LEU A 1 129 ? 16.856 44.730 34.263 1.00 24.37 129 LEU A N 1
ATOM 802 C CA . LEU A 1 129 ? 16.993 44.155 32.933 1.00 28.13 129 LEU A CA 1
ATOM 803 C C . LEU A 1 129 ? 18.465 43.799 32.707 1.00 27.22 129 LEU A C 1
ATOM 804 O O . LEU A 1 129 ? 18.784 42.690 32.230 1.00 29.93 129 LEU A O 1
ATOM 809 N N . GLY A 1 130 ? 19.356 44.701 33.093 1.00 22.90 130 GLY A N 1
ATOM 810 C CA . GLY A 1 130 ? 20.815 44.491 32.960 1.00 25.83 130 GLY A CA 1
ATOM 811 C C . GLY A 1 130 ? 21.226 43.241 33.732 1.00 27.78 130 GLY A C 1
ATOM 812 O O . GLY A 1 130 ? 21.932 42.385 33.238 1.00 28.97 130 GLY A O 1
ATOM 813 N N . TYR A 1 131 ? 20.822 43.191 34.978 1.00 29.25 131 TYR A N 1
ATOM 814 C CA . TYR A 1 131 ? 21.060 42.027 35.830 1.00 30.37 131 TYR A CA 1
ATOM 815 C C . TYR A 1 131 ? 20.558 40.732 35.156 1.00 29.07 131 TYR A C 1
ATOM 816 O O . TYR A 1 131 ? 21.317 39.800 35.041 1.00 33.34 131 TYR A O 1
ATOM 825 N N . LEU A 1 132 ? 19.282 40.649 34.777 1.00 30.26 132 LEU A N 1
ATOM 826 C CA . LEU A 1 132 ? 18.739 39.414 34.190 1.00 31.96 132 LEU A CA 1
ATOM 827 C C . LEU A 1 132 ? 19.505 38.955 32.918 1.00 37.71 132 LEU A C 1
ATOM 828 O O . LEU A 1 132 ? 19.815 37.737 32.686 1.00 31.92 132 LEU A O 1
ATOM 833 N N . PHE A 1 133 ? 19.838 39.956 32.119 1.00 31.66 133 PHE A N 1
ATOM 834 C CA . PHE A 1 133 ? 20.616 39.729 30.931 1.00 34.72 133 PHE A CA 1
ATOM 835 C C . PHE A 1 133 ? 22.002 39.151 31.226 1.00 33.15 133 PHE A C 1
ATOM 836 O O . PHE A 1 133 ? 22.393 38.137 30.606 1.00 33.67 133 PHE A O 1
ATOM 844 N N . LEU A 1 134 ? 22.741 39.792 32.145 1.00 30.90 134 LEU A N 1
ATOM 845 C CA . LEU A 1 134 ? 24.158 39.432 32.463 1.00 32.61 134 LEU A CA 1
ATOM 846 C C . LEU A 1 134 ? 24.241 38.097 33.210 1.00 39.11 134 LEU A C 1
ATOM 847 O O . LEU A 1 134 ? 25.241 37.397 33.113 1.00 41.16 134 LEU A O 1
ATOM 852 N N . GLU A 1 135 ? 23.211 37.800 33.993 1.00 37.99 135 GLU A N 1
ATOM 853 C CA . GLU A 1 135 ? 23.122 36.554 34.734 1.00 41.75 135 GLU A CA 1
ATOM 854 C C . GLU A 1 135 ? 22.557 35.434 33.850 1.00 41.03 135 GLU A C 1
ATOM 855 O O . GLU A 1 135 ? 22.300 34.338 34.343 1.00 39.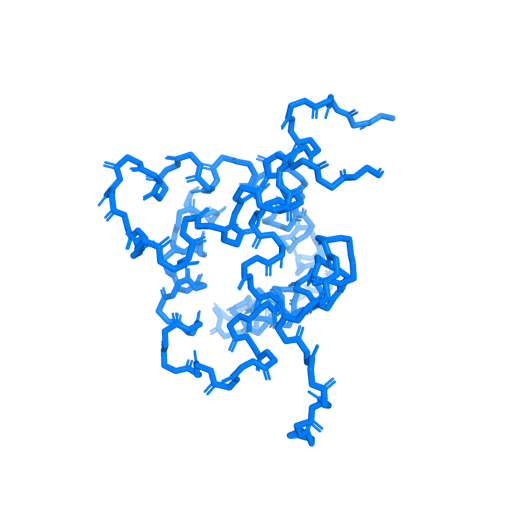84 135 GLU A O 1
ATOM 861 N N . LYS A 1 136 ? 22.363 35.740 32.560 1.00 42.15 136 LYS A N 1
ATOM 862 C CA . LYS A 1 136 ? 21.756 34.859 31.550 1.00 44.05 136 LYS A CA 1
ATOM 863 C C . LYS A 1 136 ? 20.408 34.228 31.901 1.00 49.94 136 LYS A C 1
ATOM 864 O O . LYS A 1 136 ? 20.119 33.105 31.445 1.00 47.66 136 LYS A O 1
ATOM 870 N N . LYS A 1 137 ? 19.577 34.947 32.672 1.00 46.17 137 LYS A N 1
ATOM 871 C CA . LYS A 1 137 ? 18.180 34.525 32.930 1.00 39.88 137 LYS A CA 1
ATOM 872 C C . LYS A 1 137 ? 17.266 34.888 31.761 1.00 43.96 137 LYS A C 1
ATOM 873 O O . LYS A 1 137 ? 16.325 35.713 31.868 1.00 39.15 137 LYS A O 1
ATOM 879 N N . GLU A 1 138 ? 17.526 34.215 30.633 1.00 44.99 138 GLU A N 1
ATOM 880 C CA . GLU A 1 138 ? 16.940 34.584 29.350 1.00 47.95 138 GLU A CA 1
ATOM 881 C C . GLU A 1 138 ? 15.457 34.462 29.335 1.00 45.10 138 GLU A C 1
ATOM 882 O O . GLU A 1 138 ? 14.776 35.334 28.796 1.00 48.98 138 GLU A O 1
ATOM 888 N N . GLU A 1 139 ? 14.934 33.391 29.922 1.00 50.93 139 GLU A N 1
ATOM 889 C CA . GLU A 1 139 ? 13.480 33.183 29.899 1.00 54.44 139 GLU A CA 1
ATOM 890 C C . GLU A 1 139 ? 12.763 34.269 30.719 1.00 48.85 139 GLU A C 1
ATOM 891 O O . GLU A 1 139 ? 11.789 34.881 30.256 1.00 49.03 139 GLU A O 1
ATOM 897 N N . ARG A 1 140 ? 13.282 34.532 31.913 1.00 42.88 140 ARG A N 1
ATOM 898 C CA . ARG A 1 140 ? 12.660 35.506 32.805 1.00 40.34 140 ARG A CA 1
ATOM 899 C C . ARG A 1 140 ? 12.727 36.945 32.159 1.00 40.02 140 ARG A C 1
ATOM 900 O O . ARG A 1 140 ? 11.750 37.691 32.171 1.00 38.02 140 ARG A O 1
ATOM 908 N N . LEU A 1 141 ? 13.875 37.283 31.555 1.00 40.70 141 LEU A N 1
ATOM 909 C CA . LEU A 1 141 ? 14.052 38.574 30.866 1.00 35.03 141 LEU A CA 1
ATOM 910 C C . LEU A 1 141 ? 13.022 38.801 29.735 1.00 36.39 141 LEU A C 1
ATOM 911 O O . LEU A 1 141 ? 12.309 39.837 29.701 1.00 36.23 141 LEU A O 1
ATOM 916 N N . SER A 1 142 ? 12.872 37.817 28.842 1.00 36.97 142 SER A N 1
ATOM 917 C CA . SER A 1 142 ? 11.788 37.840 27.831 1.00 38.14 142 SER A CA 1
ATOM 918 C C . SER A 1 142 ? 10.394 38.012 28.424 1.00 36.67 142 SER A C 1
ATOM 919 O O . SER A 1 142 ? 9.589 38.841 27.948 1.00 43.02 142 SER A O 1
ATOM 922 N N . GLN A 1 143 ? 10.096 37.234 29.463 1.00 37.47 143 GLN A N 1
ATOM 923 C CA . GLN A 1 143 ? 8.836 37.408 30.221 1.00 38.60 143 GLN A CA 1
ATOM 924 C C . GLN A 1 143 ? 8.636 38.836 30.736 1.00 35.55 143 GLN A C 1
ATOM 925 O O . GLN A 1 143 ? 7.599 39.479 30.524 1.00 34.43 143 GLN A O 1
ATOM 931 N N . LEU A 1 144 ? 9.653 39.352 31.409 1.00 37.83 144 LEU A N 1
ATOM 932 C CA . LEU A 1 144 ? 9.555 40.701 31.975 1.00 36.04 144 LEU A CA 1
ATOM 933 C C . LEU A 1 144 ? 9.403 41.789 30.909 1.00 34.18 144 LEU A C 1
ATOM 934 O O . LEU A 1 144 ? 8.551 42.686 31.017 1.00 34.12 144 LEU A O 1
ATOM 939 N N . VAL A 1 145 ? 10.253 41.742 29.886 1.00 33.59 145 VAL A N 1
ATOM 940 C CA . VAL A 1 145 ? 10.139 42.733 28.844 1.00 32.55 145 VAL A CA 1
ATOM 941 C C . VAL A 1 145 ? 8.785 42.682 28.106 1.00 30.98 145 VAL A C 1
ATOM 942 O O . VAL A 1 145 ? 8.206 43.742 27.773 1.00 29.20 145 VAL A O 1
ATOM 946 N N . ALA A 1 146 ? 8.314 41.475 27.785 1.00 36.00 146 ALA A N 1
ATOM 947 C CA . ALA A 1 146 ? 6.974 41.347 27.114 1.00 41.04 146 ALA A CA 1
ATOM 948 C C . ALA A 1 146 ? 5.887 42.022 27.945 1.00 40.87 146 ALA A C 1
ATOM 949 O O . ALA A 1 146 ? 5.086 42.837 27.435 1.00 42.68 146 ALA A O 1
ATOM 951 N N . GLU A 1 147 ? 5.847 41.667 29.236 1.00 42.11 147 GLU A N 1
ATOM 952 C CA . GLU A 1 147 ? 4.939 42.353 30.160 1.00 43.31 147 GLU A CA 1
ATOM 953 C C . GLU A 1 147 ? 5.134 43.853 30.068 1.00 39.84 147 GLU A C 1
ATOM 954 O O . GLU A 1 147 ? 4.162 44.566 29.911 1.00 36.36 147 GLU A O 1
ATOM 960 N N . ALA A 1 148 ? 6.395 44.332 30.130 1.00 34.74 148 ALA A N 1
ATOM 961 C CA . ALA A 1 148 ? 6.710 45.784 30.117 1.00 36.07 148 ALA A CA 1
ATOM 962 C C . ALA A 1 148 ? 6.195 46.426 28.854 1.00 36.62 148 ALA A C 1
ATOM 963 O O . ALA A 1 148 ? 5.676 47.557 28.882 1.00 39.93 148 ALA A O 1
ATOM 965 N N . ILE A 1 149 ? 6.370 45.705 27.733 1.00 40.18 149 ILE A N 1
ATOM 966 C CA . ILE A 1 149 ? 5.995 46.221 26.400 1.00 40.71 149 ILE A CA 1
ATOM 967 C C . ILE A 1 149 ? 4.465 46.203 26.212 1.00 39.26 149 ILE A C 1
ATOM 968 O O . ILE A 1 149 ? 3.909 47.193 25.787 1.00 42.05 149 ILE A O 1
ATOM 973 N N . GLN A 1 150 ? 3.800 45.095 26.543 1.00 47.12 150 GLN A N 1
ATOM 974 C CA . GLN A 1 150 ? 2.301 45.113 26.707 1.00 52.47 150 GLN A CA 1
ATOM 975 C C . GLN A 1 150 ? 1.765 46.408 27.308 1.00 49.64 150 GLN A C 1
ATOM 976 O O . GLN A 1 150 ? 0.855 47.041 26.742 1.00 48.26 150 GLN A O 1
ATOM 982 N N . PHE A 1 151 ? 2.321 46.802 28.460 1.00 45.26 151 PHE A N 1
ATOM 983 C CA . PHE A 1 151 ? 1.797 47.934 29.210 1.00 45.17 151 PHE A CA 1
ATOM 984 C C . PHE A 1 151 ? 2.226 49.244 28.568 1.00 48.56 151 PHE A C 1
ATOM 985 O O . PHE A 1 151 ? 1.419 50.177 28.466 1.00 49.63 151 PHE A O 1
ATOM 993 N N . GLY A 1 152 ? 3.498 49.306 28.158 1.00 51.59 152 GLY A N 1
ATOM 994 C CA . GLY A 1 152 ? 4.130 50.552 27.718 1.00 51.41 152 GLY A CA 1
ATOM 995 C C . GLY A 1 152 ? 3.682 50.967 26.335 1.00 52.78 152 GLY A C 1
ATOM 996 O O . GLY A 1 152 ? 3.710 52.148 26.000 1.00 53.30 152 GLY A O 1
ATOM 997 N N . THR A 1 153 ? 3.274 49.995 25.530 1.00 56.93 153 THR A N 1
ATOM 998 C CA . THR A 1 153 ? 2.700 50.309 24.218 1.00 65.21 153 THR A CA 1
ATOM 999 C C . THR A 1 153 ? 1.267 50.804 24.348 1.00 71.34 153 THR A C 1
ATOM 1000 O O . THR A 1 153 ? 0.968 51.927 23.951 1.00 74.28 153 THR A O 1
ATOM 1004 N N . SER A 1 154 ? 0.405 49.959 24.914 1.00 78.11 154 SER A N 1
ATOM 1005 C CA . SER A 1 154 ? -0.998 50.274 25.205 1.00 84.06 154 SER A CA 1
ATOM 1006 C C . SER A 1 154 ? -1.204 51.701 25.758 1.00 87.58 154 SER A C 1
ATOM 1007 O O . SER A 1 154 ? -0.351 52.252 26.480 1.00 84.83 154 SER A O 1
#

Radius of gyration: 14.04 Å; Cα contacts (8 Å, |Δi|>4): 160; chains: 1; bounding box: 34×34×38 Å

Sequence (125 aa):
FDTIKDSKQLNGLALAYIGDAIFEVYVRHHLLKQGFTKPNDLHKKSSRIVSAKSQAEILFFLQNQSFFTEEEEAVLKRGRNAKNTDVQTYRYSTAFQALLGYLFLEKKEERLSQLVAEAIQFGTS

B-factor: mean 42.11, std 14.45, range [21.79, 95.64]

Solvent-accessible surface area: 7713 Å² total; per-residue (Å²): 199,135,102,90,181,90,6,108,110,54,93,2,80,36,0,6,184,49,0,60,56,19,0,45,100,69,0,115,111,26,5,104,140,95,60,66,111,127,96,86,27,35,108,114,27,4,66,123,0,29,42,36,138,15,0,10,76,0,3,125,74,1,72,102,100,94,28,19,72,150,86,9,88,62,9,2,128,95,1,65,71,20,224,168,83,103,112,92,39,83,61,82,4,5,0,0,29,0,0,0,0,14,3,36,24,48,91,90,120,145,51,2,46,91,1,1,56,68,0,9,121,71,17,50,129